Protein AF-A0A6M1RFV3-F1 (afdb_monomer_lite)

Sequence (97 aa):
MGEEIVVNHGAMGSIVDVLLKGVREMDGALDELERYILNLQENFTGEAANAYNQAQAKWNGTIRELGAALDRSSRFVNESQARMHDADMRGAGGFGG

InterPro domains:
  IPR010310 Type VII secretion system ESAT-6-like [PF06013] (5-88)
  IPR010310 Type VII secretion system ESAT-6-like [TIGR03930] (5-92)
  IPR036689 ESAT-6-like superfamily [SSF140453] (5-95)

Structure (mmCIF, N/CA/C/O backbone):
data_AF-A0A6M1RFV3-F1
#
_entry.id   AF-A0A6M1RFV3-F1
#
loop_
_atom_site.group_PDB
_atom_site.id
_atom_site.type_symbol
_atom_site.label_atom_id
_atom_site.label_alt_id
_atom_site.label_comp_id
_atom_site.label_asym_id
_atom_site.label_entity_id
_atom_site.label_seq_id
_atom_site.pdbx_PDB_ins_code
_atom_site.Cartn_x
_atom_site.Cartn_y
_atom_site.Cartn_z
_atom_site.occupancy
_atom_site.B_iso_or_equiv
_atom_site.auth_seq_id
_atom_site.auth_comp_id
_atom_site.auth_asym_id
_atom_site.auth_atom_id
_atom_site.pdbx_PDB_model_num
ATOM 1 N N . MET A 1 1 ? 29.561 -7.070 -25.325 1.00 53.62 1 MET A N 1
ATOM 2 C CA . MET A 1 1 ? 28.995 -6.395 -24.134 1.00 5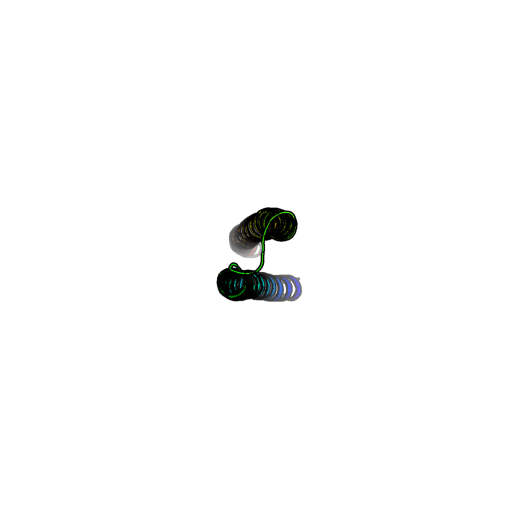3.62 1 MET A CA 1
ATOM 3 C C . MET A 1 1 ? 27.458 -6.507 -24.072 1.00 53.62 1 MET A C 1
ATOM 5 O O . MET A 1 1 ? 26.830 -5.634 -23.498 1.00 53.62 1 MET A O 1
ATOM 9 N N . GLY A 1 2 ? 26.831 -7.553 -24.636 1.00 54.62 2 GLY A N 1
ATOM 10 C CA . GLY A 1 2 ? 25.359 -7.684 -24.649 1.00 54.62 2 GLY A CA 1
ATOM 11 C C . GLY A 1 2 ? 24.784 -8.535 -23.510 1.00 54.62 2 GLY A C 1
ATOM 12 O O . GLY A 1 2 ? 23.673 -8.292 -23.058 1.00 54.62 2 GLY A O 1
ATOM 13 N N . GLU A 1 3 ? 25.551 -9.499 -23.000 1.00 55.34 3 GLU A N 1
ATOM 14 C CA . GLU A 1 3 ? 25.041 -10.500 -22.051 1.00 55.34 3 GLU A CA 1
ATOM 15 C C . GLU A 1 3 ? 24.773 -9.929 -20.649 1.00 55.34 3 GLU A C 1
ATOM 17 O O . GLU A 1 3 ? 23.767 -10.247 -20.023 1.00 55.34 3 GLU A O 1
ATOM 22 N N . GLU A 1 4 ? 25.617 -9.004 -20.186 1.00 53.47 4 GLU A N 1
ATOM 23 C CA . GLU A 1 4 ? 25.480 -8.361 -18.872 1.00 53.47 4 GLU A CA 1
ATOM 24 C C . GLU A 1 4 ? 24.244 -7.453 -18.786 1.00 53.47 4 GLU A C 1
ATOM 26 O O . GLU A 1 4 ? 23.591 -7.380 -17.745 1.00 53.47 4 GLU A O 1
ATOM 31 N N . ILE A 1 5 ? 23.872 -6.810 -19.897 1.00 54.69 5 ILE A N 1
ATOM 32 C CA . ILE A 1 5 ? 22.722 -5.905 -19.941 1.00 54.69 5 ILE A CA 1
ATOM 33 C C . ILE A 1 5 ? 21.412 -6.709 -19.942 1.00 54.69 5 ILE A C 1
ATOM 35 O O . ILE A 1 5 ? 20.509 -6.410 -19.166 1.00 54.69 5 ILE A O 1
ATOM 39 N N . VAL A 1 6 ? 21.318 -7.794 -20.718 1.00 57.16 6 VAL A N 1
ATOM 40 C CA . VAL A 1 6 ? 20.109 -8.643 -20.759 1.00 57.16 6 VAL A CA 1
ATOM 41 C C . VAL A 1 6 ? 19.832 -9.308 -19.404 1.00 57.16 6 VAL A C 1
ATOM 43 O O . VAL A 1 6 ? 18.688 -9.320 -18.942 1.00 57.16 6 VAL A O 1
ATOM 46 N N . VAL A 1 7 ? 20.872 -9.807 -18.725 1.00 58.28 7 VAL A N 1
ATOM 47 C CA . VAL A 1 7 ? 20.745 -10.426 -17.393 1.00 58.28 7 VAL A CA 1
ATOM 48 C C . VAL A 1 7 ? 20.276 -9.410 -16.344 1.00 58.28 7 VAL A C 1
ATOM 50 O O . VAL A 1 7 ? 19.396 -9.716 -15.537 1.00 58.28 7 VAL A O 1
ATOM 53 N N . ASN A 1 8 ? 20.800 -8.182 -16.385 1.00 60.22 8 ASN A N 1
ATOM 54 C CA . ASN A 1 8 ? 20.413 -7.110 -15.463 1.00 60.22 8 ASN A CA 1
ATOM 55 C C . ASN A 1 8 ? 18.932 -6.704 -15.638 1.00 60.22 8 ASN A C 1
ATOM 57 O O . ASN A 1 8 ? 18.206 -6.501 -14.664 1.00 60.22 8 ASN A O 1
ATOM 61 N N . HIS A 1 9 ? 18.431 -6.692 -16.875 1.00 57.97 9 HIS A N 1
ATOM 62 C CA . HIS A 1 9 ? 17.032 -6.374 -17.174 1.00 57.97 9 HIS A CA 1
ATOM 63 C C . HIS A 1 9 ? 16.036 -7.450 -16.710 1.00 57.97 9 HIS A C 1
ATOM 65 O O . HIS A 1 9 ? 15.004 -7.111 -16.125 1.00 57.97 9 HIS A O 1
ATOM 71 N N . GLY A 1 10 ? 16.345 -8.736 -16.915 1.00 61.62 10 GLY A N 1
ATOM 72 C CA . GLY A 1 10 ? 15.511 -9.835 -16.408 1.00 61.62 10 GLY A CA 1
ATOM 73 C C . GLY A 1 10 ? 15.419 -9.837 -14.878 1.00 61.62 10 GLY A C 1
ATOM 74 O O . GLY A 1 10 ? 14.339 -10.020 -14.312 1.00 61.62 10 GLY A O 1
ATOM 75 N N . ALA A 1 11 ? 16.534 -9.539 -14.204 1.00 64.06 11 ALA A N 1
ATOM 76 C CA . ALA A 1 11 ? 16.570 -9.385 -12.754 1.00 64.06 11 ALA A CA 1
ATOM 77 C C . ALA A 1 11 ? 15.728 -8.186 -12.272 1.00 64.06 11 ALA A C 1
ATOM 79 O O . ALA A 1 11 ? 14.998 -8.315 -11.289 1.00 64.06 11 ALA A O 1
ATOM 80 N N . MET A 1 12 ? 15.757 -7.047 -12.978 1.00 64.31 12 MET A N 1
ATOM 81 C CA . MET A 1 12 ? 14.936 -5.877 -12.632 1.00 64.31 12 MET A CA 1
ATOM 82 C C . MET A 1 12 ? 13.431 -6.128 -12.781 1.00 64.31 12 MET A C 1
ATOM 84 O O . MET A 1 12 ? 12.673 -5.754 -11.886 1.00 64.31 12 MET A O 1
ATOM 88 N N . GLY A 1 13 ? 12.990 -6.794 -13.855 1.00 68.31 13 GLY A N 1
ATOM 89 C CA . GLY A 1 13 ? 11.583 -7.187 -14.010 1.00 68.31 13 GLY A CA 1
ATOM 90 C C . GLY A 1 13 ? 11.110 -8.089 -12.864 1.00 68.31 13 GLY A C 1
ATOM 91 O O . GLY A 1 13 ? 10.084 -7.823 -12.239 1.00 68.31 13 GLY A O 1
ATOM 92 N N . SER A 1 14 ? 11.927 -9.083 -12.500 1.00 70.88 14 SER A N 1
ATOM 93 C CA . SER A 1 14 ? 11.629 -9.980 -11.379 1.00 70.88 14 SER A CA 1
ATOM 94 C C . SER A 1 14 ? 11.548 -9.254 -10.030 1.00 70.88 14 SER A C 1
ATOM 96 O O . SER A 1 14 ? 10.735 -9.635 -9.190 1.00 70.88 14 SER A O 1
ATOM 98 N N . ILE A 1 15 ? 12.365 -8.222 -9.797 1.00 70.00 15 ILE A N 1
ATOM 99 C CA . ILE A 1 15 ? 12.323 -7.425 -8.560 1.00 70.00 15 ILE A CA 1
ATOM 100 C C . ILE A 1 15 ? 11.031 -6.604 -8.484 1.00 70.00 15 ILE A C 1
ATOM 102 O O . ILE A 1 15 ? 10.414 -6.546 -7.421 1.00 70.00 15 ILE A O 1
ATOM 106 N N . VAL A 1 16 ? 10.586 -6.006 -9.594 1.00 73.75 16 VAL A N 1
ATOM 107 C CA . VAL A 1 16 ? 9.316 -5.260 -9.644 1.00 73.75 16 VAL A CA 1
ATOM 108 C C . VAL A 1 16 ? 8.136 -6.171 -9.304 1.00 73.75 16 VAL A C 1
ATOM 110 O O . VAL A 1 16 ? 7.302 -5.795 -8.480 1.00 73.75 16 VAL A O 1
ATOM 113 N N . ASP A 1 17 ? 8.092 -7.384 -9.853 1.00 77.00 17 ASP A N 1
ATOM 114 C CA . ASP A 1 17 ? 7.025 -8.349 -9.560 1.00 77.00 17 ASP A CA 1
ATOM 115 C C . ASP A 1 17 ? 7.016 -8.794 -8.092 1.00 77.00 17 ASP A C 1
ATOM 117 O O . ASP A 1 17 ? 5.951 -8.875 -7.470 1.00 77.00 17 ASP A O 1
ATOM 121 N N . VAL A 1 18 ? 8.197 -9.034 -7.510 1.00 78.69 18 VAL A N 1
ATOM 122 C CA . VAL A 1 18 ? 8.346 -9.352 -6.081 1.00 78.69 18 VAL A CA 1
ATOM 123 C C . VAL A 1 18 ? 7.846 -8.198 -5.214 1.00 78.69 18 VAL A C 1
ATOM 125 O O . VAL A 1 18 ? 7.113 -8.425 -4.252 1.00 78.69 18 VAL A O 1
ATOM 128 N N . LEU A 1 19 ? 8.181 -6.958 -5.568 1.00 74.25 19 LEU A N 1
ATOM 129 C CA . LEU A 1 19 ? 7.742 -5.781 -4.823 1.00 74.25 19 LEU A CA 1
ATOM 130 C C . LEU A 1 19 ? 6.227 -5.556 -4.951 1.00 74.25 19 LEU A C 1
ATOM 132 O O . LEU A 1 19 ? 5.568 -5.291 -3.948 1.00 74.25 19 LEU A O 1
ATOM 136 N N . LEU A 1 20 ? 5.643 -5.741 -6.140 1.00 77.94 20 LEU A N 1
ATOM 137 C CA . LEU A 1 20 ? 4.188 -5.685 -6.345 1.00 77.94 20 LEU A CA 1
ATOM 138 C C . LEU A 1 20 ? 3.451 -6.789 -5.581 1.00 77.94 20 LEU A C 1
ATOM 140 O O . LEU A 1 20 ? 2.327 -6.596 -5.115 1.00 77.94 20 LEU A O 1
ATOM 144 N N . LYS A 1 21 ? 4.056 -7.973 -5.464 1.00 83.00 21 LYS A N 1
ATOM 145 C CA . LYS A 1 21 ? 3.533 -9.047 -4.619 1.00 83.00 21 LYS A CA 1
ATOM 146 C C . LYS A 1 21 ? 3.578 -8.649 -3.140 1.00 83.00 21 LYS A C 1
ATOM 148 O O . LYS A 1 21 ? 2.548 -8.748 -2.484 1.00 83.00 21 LYS A O 1
ATOM 153 N N . GLY A 1 22 ? 4.700 -8.112 -2.661 1.00 77.50 22 GLY A N 1
ATOM 154 C CA . GLY A 1 22 ? 4.838 -7.632 -1.283 1.00 77.50 22 GLY A CA 1
ATOM 155 C C . GLY A 1 22 ? 3.840 -6.526 -0.923 1.00 77.50 22 GLY A C 1
ATOM 156 O O . GLY A 1 22 ? 3.247 -6.567 0.148 1.00 77.50 22 GLY A O 1
ATOM 157 N N . VAL A 1 23 ? 3.574 -5.586 -1.839 1.00 78.50 23 VAL A N 1
ATOM 158 C CA . VAL A 1 23 ? 2.533 -4.555 -1.655 1.00 78.50 23 VAL A CA 1
ATOM 159 C C . VAL A 1 23 ? 1.152 -5.180 -1.451 1.00 78.50 23 VAL A C 1
ATOM 161 O O . VAL A 1 23 ? 0.432 -4.782 -0.541 1.00 78.50 23 VAL A O 1
ATOM 164 N N . ARG A 1 24 ? 0.784 -6.174 -2.269 1.00 81.50 24 ARG A N 1
ATOM 165 C CA . ARG A 1 24 ? -0.513 -6.866 -2.155 1.00 81.50 24 ARG A CA 1
ATOM 166 C C . ARG A 1 24 ? -0.630 -7.687 -0.873 1.00 81.50 24 ARG A C 1
ATOM 168 O O . ARG A 1 24 ? -1.703 -7.744 -0.286 1.00 81.50 24 ARG A O 1
ATOM 175 N N . GLU A 1 25 ? 0.459 -8.314 -0.440 1.00 83.25 25 GLU A N 1
ATOM 176 C CA . GLU A 1 25 ? 0.500 -9.036 0.837 1.00 83.25 25 GLU A CA 1
ATOM 177 C C . GLU A 1 25 ? 0.342 -8.082 2.028 1.00 83.25 25 GLU A C 1
ATOM 179 O O . GLU A 1 25 ? -0.386 -8.400 2.966 1.00 83.25 25 GLU A O 1
ATOM 184 N N . MET A 1 26 ? 0.960 -6.894 1.973 1.00 75.94 26 MET A N 1
ATOM 185 C CA . MET A 1 26 ? 0.760 -5.856 2.988 1.00 75.94 26 MET A CA 1
ATOM 186 C C . MET A 1 26 ? -0.693 -5.381 3.031 1.00 75.94 26 MET A C 1
ATOM 188 O O . MET A 1 26 ? -1.248 -5.276 4.118 1.00 75.94 26 MET A O 1
ATOM 192 N N . ASP A 1 27 ? -1.316 -5.146 1.876 1.00 81.06 27 ASP A N 1
ATOM 193 C CA . ASP A 1 27 ? -2.727 -4.748 1.783 1.00 81.06 27 ASP A CA 1
ATOM 194 C C . ASP A 1 27 ? -3.646 -5.794 2.445 1.00 81.06 27 ASP A C 1
ATOM 196 O O . ASP A 1 27 ? -4.425 -5.480 3.342 1.00 81.06 27 ASP A O 1
ATOM 200 N N . GLY A 1 28 ? -3.452 -7.078 2.119 1.00 84.31 28 GLY A N 1
ATOM 201 C CA . GLY A 1 28 ? -4.229 -8.170 2.714 1.00 84.31 28 GLY A CA 1
ATOM 202 C C . GLY A 1 28 ? -4.034 -8.333 4.228 1.00 84.31 28 GLY A C 1
ATOM 203 O O . GLY A 1 28 ? -4.996 -8.615 4.945 1.00 84.31 28 GLY A O 1
ATOM 204 N N . ALA A 1 29 ? -2.814 -8.126 4.735 1.00 80.94 29 ALA A N 1
ATOM 205 C CA . ALA A 1 29 ? -2.543 -8.158 6.173 1.00 80.94 29 ALA A CA 1
ATOM 206 C C . ALA A 1 29 ? -3.239 -7.006 6.920 1.00 80.94 29 ALA A C 1
ATOM 208 O O . ALA A 1 29 ? -3.644 -7.161 8.074 1.00 80.94 29 ALA A O 1
ATOM 209 N N . LEU A 1 30 ? -3.405 -5.853 6.268 1.00 79.12 30 LEU A N 1
ATOM 210 C CA . LEU A 1 30 ? -4.085 -4.693 6.842 1.00 79.12 30 LEU A CA 1
ATOM 211 C C . LEU A 1 30 ? -5.602 -4.871 6.848 1.00 79.12 30 LEU A C 1
ATOM 213 O O . LEU A 1 30 ? -6.231 -4.545 7.853 1.00 79.12 30 LEU A O 1
ATOM 217 N N . ASP A 1 31 ? -6.168 -5.484 5.810 1.00 83.56 31 ASP A N 1
ATOM 218 C CA . ASP A 1 31 ? -7.577 -5.895 5.791 1.00 83.56 31 ASP A CA 1
ATOM 219 C C . ASP A 1 31 ? -7.895 -6.925 6.889 1.00 83.56 31 ASP A C 1
ATOM 221 O O . ASP A 1 31 ? -8.995 -6.969 7.449 1.00 83.56 31 ASP A O 1
ATOM 225 N N . GLU A 1 32 ? -6.953 -7.821 7.190 1.00 84.50 32 GLU A N 1
ATOM 226 C CA . GLU A 1 32 ? -7.084 -8.762 8.305 1.00 84.50 32 GLU A CA 1
ATOM 227 C C . GLU A 1 32 ? -7.016 -8.044 9.659 1.00 84.50 32 GLU A C 1
ATOM 229 O O . GLU A 1 32 ? -7.867 -8.278 10.522 1.00 84.50 32 GLU A O 1
ATOM 234 N N . LEU A 1 33 ? -6.069 -7.115 9.819 1.00 77.88 33 LEU A N 1
ATOM 235 C CA . LEU A 1 33 ? -5.946 -6.285 11.015 1.00 77.88 33 LEU A CA 1
ATOM 236 C C . LEU A 1 33 ? -7.218 -5.457 11.266 1.00 77.88 33 LEU A C 1
ATOM 238 O O . LEU A 1 33 ? -7.708 -5.407 12.394 1.00 77.88 33 LEU A O 1
ATOM 242 N N . GLU A 1 34 ? -7.778 -4.835 10.226 1.00 78.19 34 GLU A N 1
ATOM 243 C CA . GLU A 1 34 ? -9.014 -4.052 10.307 1.00 78.19 34 GLU A CA 1
ATOM 244 C C . GLU A 1 34 ? -10.199 -4.917 10.746 1.00 78.19 34 GLU A C 1
ATOM 246 O O . GLU A 1 34 ? -10.925 -4.543 11.668 1.00 78.19 34 GLU A O 1
ATOM 251 N N . ARG A 1 35 ? -10.346 -6.125 10.190 1.00 82.81 35 ARG A N 1
ATOM 252 C CA . ARG A 1 35 ? -11.374 -7.081 10.637 1.00 82.81 35 ARG A CA 1
ATOM 253 C C . ARG A 1 35 ? -11.215 -7.471 12.105 1.00 82.81 35 ARG A C 1
ATOM 255 O O . ARG A 1 35 ? -12.214 -7.561 12.820 1.00 82.81 35 ARG A O 1
ATOM 262 N N . TYR A 1 36 ? -9.982 -7.677 12.561 1.00 79.25 36 TYR A N 1
ATOM 263 C CA . TYR A 1 36 ? -9.700 -8.018 13.956 1.00 79.25 36 TYR A CA 1
ATOM 264 C C . TYR A 1 36 ? -10.075 -6.870 14.905 1.00 79.25 36 TYR A C 1
ATOM 266 O O . TYR A 1 36 ? -10.653 -7.086 15.969 1.00 79.25 36 TYR A O 1
ATOM 274 N N . ILE A 1 37 ? -9.802 -5.632 14.493 1.00 74.50 37 ILE A N 1
ATOM 275 C CA . ILE A 1 37 ? -10.092 -4.430 15.280 1.00 74.50 37 ILE A CA 1
ATOM 276 C C . ILE A 1 37 ? -11.586 -4.111 15.299 1.00 74.50 37 ILE A C 1
ATOM 278 O O . ILE A 1 37 ? -12.104 -3.775 16.361 1.00 74.50 37 ILE A O 1
ATOM 282 N N . LEU A 1 38 ? -12.300 -4.289 14.184 1.00 75.25 38 LEU A N 1
ATOM 283 C CA . LEU A 1 38 ? -13.761 -4.165 14.137 1.00 75.25 38 LEU A CA 1
ATOM 284 C C . LEU A 1 38 ? -14.449 -5.151 15.092 1.00 75.25 38 LEU A C 1
ATOM 286 O O . LEU A 1 38 ? -15.440 -4.804 15.727 1.00 75.25 38 LEU A O 1
ATOM 290 N N . ASN A 1 39 ? -13.903 -6.361 15.253 1.00 76.56 39 ASN A N 1
ATOM 291 C CA . ASN A 1 39 ? -14.421 -7.333 16.219 1.00 76.56 39 ASN A CA 1
ATOM 292 C C . ASN A 1 39 ? -14.160 -6.910 17.679 1.00 76.56 39 ASN A C 1
ATOM 294 O O . ASN A 1 39 ? -14.986 -7.137 18.556 1.00 76.56 39 ASN A O 1
ATOM 298 N N . LEU A 1 40 ? -13.033 -6.241 17.934 1.00 71.75 40 LEU A N 1
ATOM 299 C CA . LEU A 1 40 ? -12.658 -5.717 19.251 1.00 71.75 40 LEU A CA 1
ATOM 300 C C . LEU A 1 40 ? -13.250 -4.332 19.554 1.00 71.75 40 LEU A C 1
ATOM 302 O O . LEU A 1 40 ? -13.056 -3.817 20.6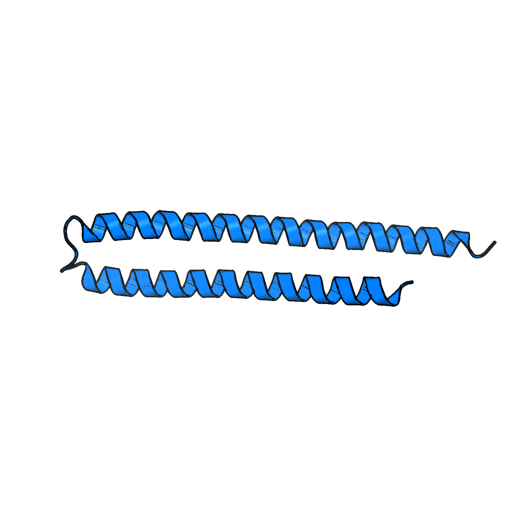57 1.00 71.75 40 LEU A O 1
ATOM 306 N N . GLN A 1 41 ? -13.966 -3.727 18.602 1.00 63.31 41 GLN A N 1
ATOM 307 C CA . GLN A 1 41 ? -14.436 -2.343 18.663 1.00 63.31 41 GLN A CA 1
ATOM 308 C C . GLN A 1 41 ? -15.404 -2.089 19.828 1.00 63.31 41 GLN A C 1
ATOM 310 O O . GLN A 1 41 ? -15.415 -0.984 20.366 1.00 63.31 41 GLN A O 1
ATOM 315 N N . GLU A 1 42 ? -16.126 -3.115 20.299 1.00 64.56 42 GLU A N 1
ATOM 316 C CA . GLU A 1 42 ? -16.934 -3.035 21.529 1.00 64.56 42 GLU A CA 1
ATOM 317 C C . GLU A 1 42 ? -16.097 -2.697 22.780 1.00 64.56 42 GLU A C 1
ATOM 319 O O . GLU A 1 42 ? -16.634 -2.157 23.744 1.00 64.56 42 GLU A O 1
ATOM 324 N N . ASN A 1 43 ? -14.781 -2.951 22.763 1.00 64.56 43 ASN A N 1
ATOM 325 C CA . ASN A 1 43 ? -13.855 -2.680 23.870 1.00 64.56 43 ASN A CA 1
ATOM 326 C C . ASN A 1 43 ? -12.815 -1.575 23.567 1.00 64.56 43 ASN A C 1
ATOM 328 O O . ASN A 1 43 ? -12.068 -1.173 24.459 1.00 64.56 43 ASN A O 1
ATOM 332 N N . PHE A 1 44 ? -12.747 -1.062 22.332 1.00 64.88 44 PHE A N 1
ATOM 333 C CA . PHE A 1 44 ? -11.772 -0.051 21.892 1.00 64.88 44 PHE A CA 1
ATOM 334 C C . PHE A 1 44 ? -12.385 1.361 21.925 1.00 64.88 44 PHE A C 1
ATOM 336 O O . PHE A 1 44 ? -12.798 1.906 20.903 1.00 64.88 44 PHE A O 1
ATOM 343 N N . THR A 1 45 ? -12.440 1.997 23.099 1.00 69.44 45 THR A N 1
ATOM 344 C CA . THR A 1 45 ? -12.933 3.385 23.222 1.00 69.44 45 THR A CA 1
ATOM 345 C C . THR A 1 45 ? -11.809 4.396 23.452 1.00 69.44 45 THR A C 1
ATOM 347 O O . THR A 1 45 ? -10.858 4.127 24.183 1.00 69.44 45 THR A O 1
ATOM 350 N N . GLY A 1 46 ? -11.948 5.594 22.875 1.00 74.06 46 GLY A N 1
ATOM 351 C CA . GLY A 1 46 ? -11.086 6.744 23.163 1.00 74.06 46 GLY A CA 1
ATOM 352 C C . GLY A 1 46 ? -9.736 6.707 22.442 1.00 74.06 46 GLY A C 1
ATOM 353 O O . GLY A 1 46 ? -9.664 6.814 21.218 1.00 74.06 46 GLY A O 1
ATOM 354 N N . GLU A 1 47 ? -8.653 6.602 23.208 1.00 72.69 47 GLU A N 1
ATOM 355 C CA . GLU A 1 47 ? -7.272 6.742 22.724 1.00 72.69 47 GLU A CA 1
ATOM 356 C C . GLU A 1 47 ? -6.864 5.624 21.755 1.00 72.69 47 GLU A C 1
ATOM 358 O O . GLU A 1 47 ? -6.190 5.875 20.756 1.00 72.69 47 GLU A O 1
ATOM 363 N N . ALA A 1 48 ? -7.363 4.408 21.982 1.00 72.81 48 ALA A N 1
ATOM 364 C CA . ALA A 1 48 ? -7.060 3.249 21.152 1.00 72.81 48 ALA A CA 1
ATOM 365 C C . ALA A 1 48 ? -7.673 3.357 19.740 1.00 72.81 48 ALA A C 1
ATOM 367 O O . ALA A 1 48 ? -7.030 3.001 18.753 1.00 72.81 48 ALA A O 1
ATOM 368 N N . ALA A 1 49 ? -8.876 3.933 19.624 1.00 74.81 49 ALA A N 1
ATOM 369 C CA . ALA A 1 49 ? -9.503 4.219 18.333 1.00 74.81 49 ALA A CA 1
ATOM 370 C C . ALA A 1 49 ? -8.743 5.315 17.562 1.00 74.81 49 ALA A C 1
ATOM 372 O O . ALA A 1 49 ? -8.548 5.211 16.352 1.00 74.81 49 ALA A O 1
ATOM 373 N N . ASN A 1 50 ? -8.254 6.348 18.255 1.00 80.75 50 ASN A N 1
ATOM 374 C CA . ASN A 1 50 ? -7.438 7.397 17.635 1.00 80.75 50 ASN A CA 1
ATOM 375 C C . ASN A 1 50 ? -6.071 6.882 17.165 1.00 80.75 50 ASN A C 1
ATOM 377 O O . ASN A 1 50 ? -5.637 7.229 16.065 1.00 80.75 50 ASN A O 1
ATOM 381 N N . ALA A 1 51 ? -5.407 6.047 17.969 1.00 79.62 51 ALA A N 1
ATOM 382 C CA . ALA A 1 51 ? -4.144 5.415 17.598 1.00 79.62 51 ALA A CA 1
ATOM 383 C C . ALA A 1 51 ? -4.312 4.505 16.373 1.00 79.62 51 ALA A C 1
ATOM 385 O O . ALA A 1 51 ? -3.490 4.554 15.457 1.00 79.62 51 ALA A O 1
ATOM 386 N N . TYR A 1 52 ? -5.410 3.743 16.318 1.00 78.88 52 TYR A N 1
ATOM 387 C CA . TYR A 1 52 ? -5.761 2.940 15.152 1.00 78.88 52 TYR A CA 1
ATOM 388 C C . TYR A 1 52 ? -5.957 3.798 13.901 1.00 78.88 52 TYR A C 1
ATOM 390 O O . TYR A 1 52 ? -5.275 3.565 12.911 1.00 78.88 52 TYR A O 1
ATOM 398 N N . ASN A 1 53 ? -6.810 4.826 13.950 1.00 81.25 53 ASN A N 1
ATOM 399 C CA . ASN A 1 53 ? -7.069 5.689 12.793 1.00 81.25 53 ASN A CA 1
ATOM 400 C C . ASN A 1 53 ? -5.785 6.356 12.263 1.00 81.25 53 ASN A C 1
ATOM 402 O O . ASN A 1 53 ? -5.594 6.479 11.052 1.00 81.25 53 ASN A O 1
ATOM 406 N N . GLN A 1 54 ? -4.874 6.764 13.156 1.00 85.25 54 GLN A N 1
ATOM 407 C CA . GLN A 1 54 ? -3.572 7.313 12.761 1.00 85.25 54 GLN A CA 1
ATOM 408 C C . GLN A 1 54 ? -2.679 6.269 12.098 1.00 85.25 54 GLN A C 1
ATOM 410 O O . GLN A 1 54 ? -2.072 6.550 11.062 1.00 85.25 54 GLN A O 1
ATOM 415 N N . ALA A 1 55 ? -2.594 5.073 12.681 1.00 80.38 55 ALA A N 1
ATOM 416 C CA . ALA A 1 55 ? -1.853 3.977 12.080 1.00 80.38 55 ALA A CA 1
ATOM 417 C C . ALA A 1 55 ? -2.444 3.639 10.701 1.00 80.38 55 ALA A C 1
ATOM 419 O O . ALA A 1 55 ? -1.684 3.539 9.737 1.00 80.38 55 ALA A O 1
ATOM 420 N N . GLN A 1 56 ? -3.778 3.613 10.591 1.00 81.19 56 GLN A N 1
ATOM 421 C CA . GLN A 1 56 ? -4.509 3.331 9.361 1.00 81.19 56 GLN A CA 1
ATOM 422 C C . GLN A 1 56 ? -4.205 4.314 8.251 1.00 81.19 56 GLN A C 1
ATOM 424 O O . GLN A 1 56 ? -3.821 3.927 7.147 1.00 81.19 56 GLN A O 1
ATOM 429 N N . ALA A 1 57 ? -4.294 5.603 8.557 1.00 85.94 57 ALA A N 1
ATOM 430 C CA . ALA A 1 57 ? -3.921 6.642 7.615 1.00 85.94 57 ALA A CA 1
ATOM 431 C C . ALA A 1 57 ? -2.450 6.520 7.181 1.00 85.94 57 ALA A C 1
ATOM 433 O O . ALA A 1 57 ? -2.142 6.674 5.997 1.00 85.94 57 ALA A O 1
ATOM 434 N N . LYS A 1 58 ? -1.545 6.210 8.120 1.00 83.94 58 LYS A N 1
ATOM 435 C CA . LYS A 1 58 ? -0.109 6.105 7.848 1.00 83.94 58 LYS A CA 1
ATOM 436 C C . LYS A 1 58 ? 0.214 4.946 6.910 1.00 83.94 58 LYS A C 1
ATOM 438 O O . LYS A 1 58 ? 0.866 5.176 5.894 1.00 83.94 58 LYS A O 1
ATOM 443 N N . TRP A 1 59 ? -0.238 3.728 7.213 1.00 77.88 59 TRP A N 1
ATOM 444 C CA . TRP A 1 59 ? 0.077 2.576 6.364 1.00 77.88 59 TRP A CA 1
ATOM 445 C C . TRP A 1 59 ? -0.572 2.698 4.982 1.00 77.88 59 TRP A C 1
ATOM 447 O O . TRP A 1 59 ? 0.084 2.407 3.983 1.00 77.88 59 TRP A O 1
ATOM 457 N N . ASN A 1 60 ? -1.802 3.226 4.901 1.00 82.56 60 ASN A N 1
ATOM 458 C CA . ASN A 1 60 ? -2.489 3.458 3.628 1.00 82.56 60 ASN A CA 1
ATOM 459 C C . ASN A 1 60 ? -1.730 4.474 2.765 1.00 82.56 60 ASN A C 1
ATOM 461 O O . ASN A 1 60 ? -1.626 4.308 1.549 1.00 82.56 60 ASN A O 1
ATOM 465 N N . GLY A 1 61 ? -1.174 5.518 3.388 1.00 85.19 61 GLY A N 1
ATOM 466 C CA . GLY A 1 61 ? -0.292 6.472 2.718 1.00 85.19 61 GLY A CA 1
ATOM 467 C C . GLY A 1 61 ? 0.969 5.800 2.174 1.00 85.19 61 GLY A C 1
ATOM 468 O O . GLY A 1 61 ? 1.260 5.907 0.984 1.00 85.19 61 GLY A O 1
ATOM 469 N N . THR A 1 62 ? 1.672 5.043 3.018 1.00 81.69 62 THR A N 1
ATOM 470 C CA . THR A 1 62 ? 2.921 4.367 2.642 1.00 81.69 62 THR A CA 1
ATOM 471 C C . THR A 1 62 ? 2.725 3.338 1.525 1.00 81.69 62 THR A C 1
ATOM 473 O O . THR A 1 62 ? 3.542 3.283 0.610 1.00 81.69 62 THR A O 1
ATOM 476 N N . ILE A 1 63 ? 1.637 2.563 1.536 1.00 79.38 63 ILE A N 1
ATOM 477 C CA . ILE A 1 63 ? 1.330 1.602 0.462 1.00 79.38 63 ILE A CA 1
ATOM 478 C C . ILE A 1 63 ? 1.072 2.308 -0.865 1.00 79.38 63 ILE A C 1
ATOM 480 O O . ILE A 1 63 ? 1.575 1.873 -1.903 1.00 79.38 63 ILE A O 1
ATOM 484 N N . ARG A 1 64 ? 0.329 3.420 -0.848 1.00 84.38 64 ARG A N 1
ATOM 485 C CA . ARG A 1 64 ? 0.084 4.216 -2.058 1.00 84.38 64 ARG A CA 1
ATOM 486 C C . ARG A 1 64 ? 1.378 4.789 -2.622 1.00 84.38 64 ARG A C 1
ATOM 488 O O . ARG A 1 64 ? 1.592 4.726 -3.831 1.00 84.38 64 ARG A O 1
ATOM 495 N N . GLU A 1 65 ? 2.245 5.318 -1.763 1.00 85.69 65 GLU A N 1
ATOM 496 C CA . GLU A 1 65 ? 3.559 5.824 -2.169 1.00 85.69 65 GLU A CA 1
ATOM 497 C C . GLU A 1 65 ? 4.442 4.715 -2.743 1.00 85.69 65 GLU A C 1
ATOM 499 O O . GLU A 1 65 ? 5.051 4.902 -3.798 1.00 85.69 65 GLU A O 1
ATOM 504 N N . LEU A 1 66 ? 4.462 3.545 -2.099 1.00 82.00 66 LEU A N 1
ATOM 505 C CA . LEU A 1 66 ? 5.213 2.383 -2.561 1.00 82.00 66 LEU A CA 1
ATOM 506 C C . LEU A 1 66 ? 4.703 1.913 -3.930 1.00 82.00 66 LEU A C 1
ATOM 508 O O . LEU A 1 66 ? 5.494 1.760 -4.857 1.00 82.00 66 LEU A O 1
ATOM 512 N N . GLY A 1 67 ? 3.387 1.779 -4.104 1.00 81.62 67 GLY A N 1
ATOM 513 C CA . GLY A 1 67 ? 2.775 1.442 -5.390 1.00 81.62 67 GLY A CA 1
ATOM 514 C C . GLY A 1 67 ? 3.112 2.454 -6.490 1.00 81.62 67 GLY A C 1
ATOM 515 O O . GLY A 1 67 ? 3.497 2.064 -7.592 1.00 81.62 67 GLY A O 1
ATOM 516 N N . ALA A 1 68 ? 3.055 3.754 -6.185 1.00 84.38 68 ALA A N 1
ATOM 517 C CA . ALA A 1 68 ? 3.416 4.808 -7.131 1.00 84.38 68 ALA A CA 1
ATOM 518 C C . ALA A 1 68 ? 4.907 4.780 -7.509 1.00 84.38 68 ALA A C 1
ATOM 520 O O . ALA A 1 68 ? 5.256 5.022 -8.667 1.00 84.38 68 ALA A O 1
ATOM 521 N N . ALA A 1 69 ? 5.795 4.485 -6.556 1.00 82.69 69 ALA A N 1
ATOM 522 C CA . ALA A 1 69 ? 7.223 4.334 -6.816 1.00 82.69 69 ALA A CA 1
ATOM 523 C C . ALA A 1 69 ? 7.505 3.118 -7.712 1.00 82.69 69 ALA A C 1
ATOM 525 O O . ALA A 1 69 ? 8.286 3.224 -8.657 1.00 82.69 69 ALA A O 1
ATOM 526 N N . LEU A 1 70 ? 6.831 1.991 -7.466 1.00 80.75 70 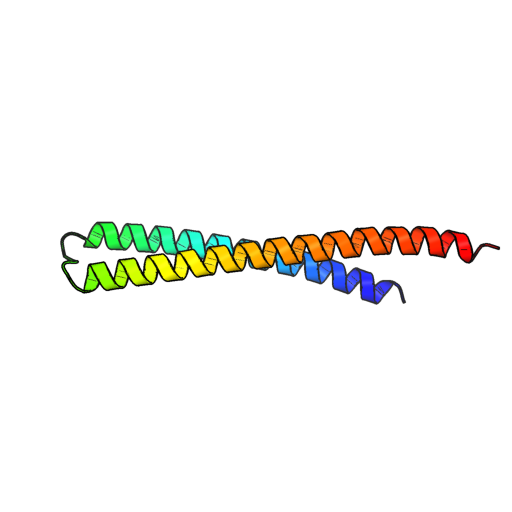LEU A N 1
ATOM 527 C CA . LEU A 1 70 ? 6.972 0.777 -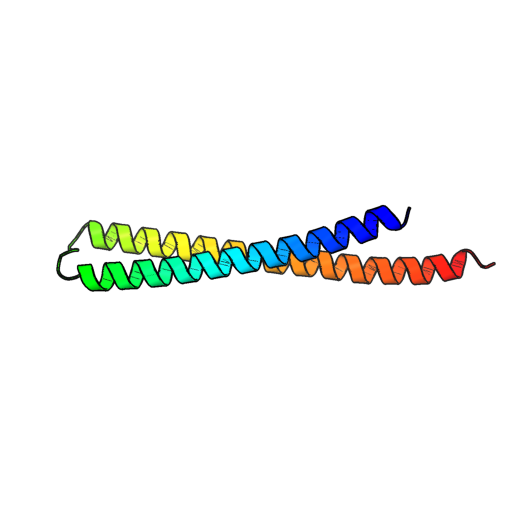8.272 1.00 80.75 70 LEU A CA 1
ATOM 528 C C . LEU A 1 70 ? 6.450 0.952 -9.694 1.00 80.75 70 LEU A C 1
ATOM 530 O O . LEU A 1 70 ? 7.130 0.553 -10.637 1.00 80.75 70 LEU A O 1
ATOM 534 N N . ASP A 1 71 ? 5.292 1.588 -9.867 1.00 80.31 71 ASP A N 1
ATOM 535 C CA . ASP A 1 71 ? 4.755 1.908 -11.193 1.00 80.31 71 ASP A CA 1
ATOM 536 C C . ASP A 1 71 ? 5.726 2.807 -11.977 1.00 80.31 71 ASP A C 1
ATOM 538 O O . ASP A 1 71 ? 6.025 2.555 -13.146 1.00 80.31 71 ASP A O 1
ATOM 542 N N . ARG A 1 72 ? 6.317 3.806 -11.311 1.00 83.31 72 ARG A N 1
ATOM 543 C CA . ARG A 1 72 ? 7.319 4.690 -11.921 1.00 83.31 72 ARG A CA 1
ATOM 544 C C . ARG A 1 72 ? 8.589 3.931 -12.324 1.00 83.31 72 ARG A C 1
ATOM 546 O O . ARG A 1 72 ? 9.076 4.127 -13.437 1.00 83.31 72 ARG A O 1
ATOM 553 N N . SER A 1 73 ? 9.087 3.039 -11.467 1.00 76.75 73 SER A N 1
ATOM 554 C CA . SER A 1 73 ? 10.236 2.175 -11.774 1.00 76.75 73 SER A CA 1
ATOM 555 C C . SER A 1 73 ? 9.940 1.208 -12.923 1.00 76.75 73 SER A C 1
ATOM 557 O O . SER A 1 73 ? 10.761 1.067 -13.825 1.00 76.75 73 SER A O 1
ATOM 559 N N . SER A 1 74 ? 8.751 0.600 -12.953 1.00 74.06 74 SER A N 1
ATOM 560 C CA . SER A 1 74 ? 8.316 -0.286 -14.041 1.00 74.06 74 SER A CA 1
ATOM 561 C C . SER A 1 74 ? 8.294 0.439 -15.389 1.00 74.06 74 SER A C 1
ATOM 563 O O . SER A 1 74 ? 8.839 -0.049 -16.382 1.00 74.06 74 SER A O 1
ATOM 565 N N . ARG A 1 75 ? 7.738 1.658 -15.427 1.00 80.56 75 ARG A N 1
ATOM 566 C CA . ARG A 1 75 ? 7.743 2.502 -16.632 1.00 80.56 75 ARG A CA 1
ATOM 567 C C . ARG A 1 75 ? 9.158 2.843 -17.082 1.00 80.56 75 ARG A C 1
ATOM 569 O O . ARG A 1 75 ? 9.444 2.729 -18.268 1.00 80.56 75 ARG A O 1
ATOM 576 N N . PHE A 1 76 ? 10.043 3.196 -16.151 1.00 78.69 76 PHE A N 1
ATOM 577 C CA . PHE A 1 76 ? 11.440 3.501 -16.462 1.00 78.69 76 PHE A CA 1
ATOM 578 C C . PHE A 1 76 ? 12.179 2.295 -17.065 1.00 78.69 76 PHE A C 1
ATOM 580 O O . PHE A 1 76 ? 12.889 2.439 -18.062 1.00 78.69 76 PHE A O 1
ATOM 587 N N . VAL A 1 77 ? 11.977 1.094 -16.512 1.00 75.19 77 VAL A N 1
ATOM 588 C CA . VAL A 1 77 ? 12.577 -0.145 -17.034 1.00 75.19 77 VAL A CA 1
ATOM 589 C C . VAL A 1 77 ? 12.036 -0.472 -18.429 1.00 75.19 77 VAL A C 1
ATOM 591 O O . VAL A 1 77 ? 12.814 -0.805 -19.322 1.00 75.19 77 VAL A O 1
ATOM 594 N N . ASN A 1 78 ? 10.728 -0.336 -18.659 1.00 74.56 78 ASN A N 1
ATOM 595 C CA . ASN A 1 78 ? 10.122 -0.542 -19.981 1.00 74.56 78 ASN A CA 1
ATOM 596 C C . ASN A 1 78 ? 10.592 0.487 -21.019 1.00 74.56 78 ASN A C 1
ATOM 598 O O . ASN A 1 78 ? 10.897 0.133 -22.156 1.00 74.56 78 ASN A O 1
ATOM 602 N N . GLU A 1 79 ? 10.701 1.756 -20.635 1.00 79.00 79 GLU A N 1
ATOM 603 C CA . GLU A 1 79 ? 11.198 2.806 -21.524 1.00 79.00 79 GLU A CA 1
ATOM 604 C C . GLU A 1 79 ? 12.674 2.589 -21.883 1.00 79.00 79 GLU A C 1
ATOM 606 O O . GLU A 1 79 ? 13.071 2.753 -23.039 1.00 79.00 79 GLU A O 1
ATOM 611 N N . SER A 1 80 ? 13.480 2.156 -20.912 1.00 69.31 80 SER A N 1
ATOM 612 C CA . SER A 1 80 ? 14.884 1.800 -21.132 1.00 69.31 80 SER A CA 1
ATOM 613 C C . SER A 1 80 ? 15.015 0.622 -22.101 1.00 69.31 80 SER A C 1
ATOM 615 O O . SER A 1 80 ? 15.847 0.671 -23.004 1.00 69.31 80 SER A O 1
ATOM 617 N N . GLN A 1 81 ? 14.145 -0.390 -21.988 1.00 64.12 81 GLN A N 1
ATOM 618 C CA . GLN A 1 81 ? 14.082 -1.506 -22.940 1.00 64.12 81 GLN A CA 1
ATOM 619 C C . GLN A 1 81 ? 13.756 -1.040 -24.364 1.00 64.12 81 GLN A C 1
ATOM 621 O O . GLN A 1 81 ? 14.452 -1.421 -25.304 1.00 64.12 81 GLN A O 1
ATOM 626 N N . ALA A 1 82 ? 12.740 -0.186 -24.532 1.00 72.31 82 ALA A N 1
ATOM 627 C CA . ALA A 1 82 ? 12.344 0.314 -25.848 1.00 72.31 82 ALA A CA 1
ATOM 628 C C . ALA A 1 82 ? 13.471 1.115 -26.520 1.00 72.31 82 ALA A C 1
ATOM 630 O O . ALA A 1 82 ? 13.780 0.895 -27.689 1.00 72.31 82 ALA A O 1
ATOM 631 N N . ARG A 1 83 ? 14.135 2.001 -25.764 1.00 70.56 83 ARG A N 1
ATOM 632 C CA . ARG A 1 83 ? 15.267 2.801 -26.263 1.00 70.56 83 ARG A CA 1
ATOM 633 C C . ARG A 1 83 ? 16.463 1.935 -26.656 1.00 70.56 83 ARG A C 1
ATOM 635 O O . ARG A 1 83 ? 17.150 2.264 -27.619 1.00 70.56 83 ARG A O 1
ATOM 642 N N . MET A 1 84 ? 16.714 0.851 -25.926 1.00 62.56 84 MET A N 1
ATOM 643 C CA . MET A 1 84 ? 17.847 -0.032 -26.188 1.00 62.56 84 MET A CA 1
ATOM 644 C C . MET A 1 84 ? 17.609 -0.935 -27.399 1.00 62.56 84 MET A C 1
ATOM 646 O O . MET A 1 84 ? 18.486 -1.030 -28.246 1.00 62.56 84 MET A O 1
ATOM 650 N N . HIS A 1 85 ? 16.408 -1.500 -27.550 1.00 66.38 85 HIS A N 1
ATOM 651 C CA . HIS A 1 85 ? 16.033 -2.250 -28.753 1.00 66.38 85 HIS A CA 1
ATOM 652 C C . HIS A 1 85 ? 16.148 -1.378 -30.017 1.00 66.38 85 HIS A C 1
ATOM 654 O O . HIS A 1 85 ? 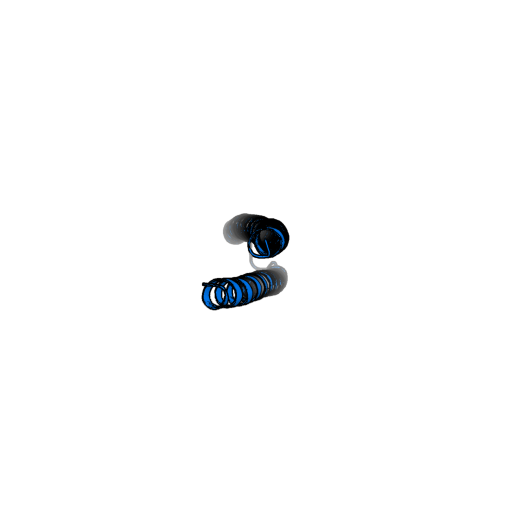16.680 -1.802 -31.042 1.00 66.38 85 HIS A O 1
ATOM 660 N N . ASP A 1 86 ? 15.726 -0.116 -29.924 1.00 70.38 86 ASP A N 1
ATOM 661 C CA . ASP A 1 86 ? 15.909 0.877 -30.982 1.00 70.38 86 ASP A CA 1
ATOM 662 C C . ASP A 1 86 ? 17.382 1.192 -31.277 1.00 70.38 86 ASP A C 1
ATOM 664 O O . ASP A 1 86 ? 17.741 1.424 -32.434 1.00 70.38 86 ASP A O 1
ATOM 668 N N . ALA A 1 87 ? 18.231 1.241 -30.247 1.00 66.75 87 ALA A N 1
ATOM 669 C CA . ALA A 1 87 ? 19.664 1.477 -30.391 1.00 66.75 87 ALA A CA 1
ATOM 670 C C . ALA A 1 87 ? 20.383 0.264 -31.001 1.00 66.75 87 ALA A C 1
ATOM 672 O O . ALA A 1 87 ? 21.212 0.450 -31.888 1.00 66.75 87 ALA A O 1
ATOM 673 N N . ASP A 1 88 ? 20.019 -0.955 -30.601 1.00 66.00 88 ASP A N 1
ATOM 674 C CA . ASP A 1 88 ? 20.552 -2.201 -31.155 1.00 66.00 88 ASP A CA 1
ATOM 675 C C . ASP A 1 88 ? 20.161 -2.366 -32.627 1.00 66.00 88 ASP A C 1
ATOM 677 O O . ASP A 1 88 ? 21.022 -2.659 -33.455 1.00 66.00 88 ASP A O 1
ATOM 681 N N . MET A 1 89 ? 18.904 -2.089 -33.001 1.00 66.00 89 MET A N 1
ATOM 682 C CA . MET A 1 89 ? 18.480 -2.101 -34.410 1.00 66.00 89 MET A CA 1
ATOM 683 C C . MET A 1 89 ? 19.256 -1.083 -35.257 1.00 66.00 89 MET A C 1
ATOM 685 O O . MET A 1 89 ? 19.655 -1.381 -36.384 1.00 66.00 89 MET A O 1
ATOM 689 N N . ARG A 1 90 ? 19.505 0.116 -34.717 1.00 65.69 90 ARG A N 1
ATOM 690 C CA . ARG A 1 90 ? 20.284 1.157 -35.408 1.00 65.69 90 ARG A CA 1
ATOM 691 C C . ARG A 1 90 ? 21.774 0.820 -35.481 1.00 65.69 90 ARG A C 1
ATOM 693 O O . ARG A 1 90 ? 22.396 1.069 -36.510 1.00 65.69 90 ARG A O 1
ATOM 700 N N . GLY A 1 91 ? 22.341 0.240 -34.426 1.00 58.94 91 GLY A N 1
ATOM 701 C CA . GLY A 1 91 ? 23.735 -0.196 -34.370 1.00 58.94 91 GLY A CA 1
ATOM 702 C C . GLY A 1 91 ? 24.012 -1.384 -35.291 1.00 58.94 91 GLY A C 1
ATOM 703 O O . GLY A 1 91 ? 24.993 -1.368 -36.030 1.00 58.94 91 GLY A O 1
ATOM 704 N N . ALA A 1 92 ? 23.113 -2.371 -35.332 1.00 57.94 92 ALA A N 1
ATOM 705 C CA . ALA A 1 92 ? 23.201 -3.520 -36.234 1.00 57.94 92 ALA A CA 1
ATOM 706 C C . ALA A 1 92 ? 23.162 -3.114 -37.720 1.00 57.94 92 ALA A C 1
ATOM 708 O O . ALA A 1 92 ? 23.827 -3.741 -38.541 1.00 57.94 92 ALA A O 1
ATOM 709 N N . GLY A 1 93 ? 22.454 -2.033 -38.067 1.00 58.78 93 GLY A N 1
ATOM 710 C CA . GLY A 1 93 ? 22.483 -1.452 -39.415 1.00 58.78 93 GLY A CA 1
ATOM 711 C C . GLY A 1 93 ? 23.773 -0.692 -39.762 1.00 58.78 93 GLY A C 1
ATOM 712 O O . GLY A 1 93 ? 24.029 -0.451 -40.938 1.00 58.78 93 GLY A O 1
ATOM 713 N N . GLY A 1 94 ? 24.586 -0.313 -38.769 1.00 57.91 94 GLY A N 1
ATOM 714 C CA . GLY A 1 94 ? 25.796 0.501 -38.946 1.00 57.91 94 GLY A CA 1
ATOM 715 C C . GLY A 1 94 ? 27.112 -0.279 -39.040 1.00 57.91 94 GLY A C 1
ATOM 716 O O . GLY A 1 94 ? 28.085 0.258 -39.555 1.00 57.91 94 GLY A O 1
ATOM 717 N N . PHE A 1 95 ? 27.159 -1.535 -38.584 1.00 60.06 95 PHE A N 1
ATOM 718 C CA . PHE A 1 95 ? 28.368 -2.380 -38.632 1.00 60.06 95 PHE A CA 1
ATOM 719 C C . PHE A 1 95 ? 28.433 -3.324 -39.850 1.00 60.06 95 PHE A C 1
ATOM 721 O O . PHE A 1 95 ? 29.341 -4.147 -39.938 1.00 60.06 95 PHE A O 1
ATOM 728 N N . GLY A 1 96 ? 27.474 -3.226 -40.777 1.00 54.25 96 GLY A N 1
ATOM 729 C CA . GLY A 1 96 ? 27.398 -4.042 -41.997 1.00 54.25 96 GLY A CA 1
ATOM 730 C C . GLY A 1 96 ? 27.850 -3.347 -43.289 1.00 54.25 96 GLY A C 1
ATOM 731 O O . GLY A 1 96 ? 27.522 -3.850 -44.362 1.00 54.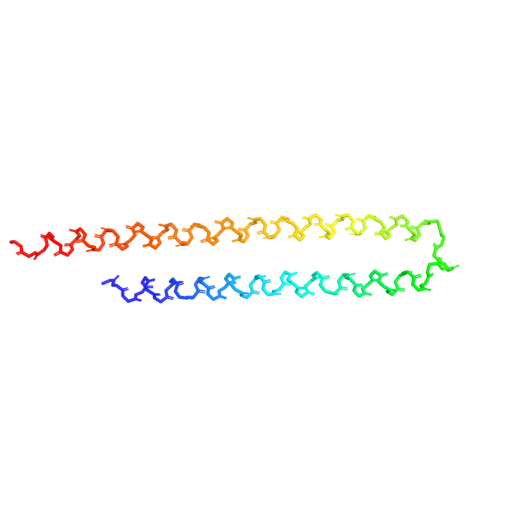25 96 GLY A O 1
ATOM 732 N N . GLY A 1 97 ? 28.536 -2.200 -43.202 1.00 45.09 97 GLY A N 1
ATOM 733 C CA . GLY A 1 97 ? 29.049 -1.427 -44.344 1.00 45.09 97 GLY A CA 1
ATOM 734 C C . GLY A 1 97 ? 30.566 -1.334 -44.362 1.00 45.09 97 GLY A C 1
ATOM 735 O O . GLY A 1 97 ? 31.145 -1.155 -43.268 1.00 45.09 97 GLY A O 1
#

Foldseek 3Di:
DPPVVVVVLVVLVVVLVVLVVVLVVLVVVVVVVVVVCVVCVVVQDDPNVVVVVVVVVVSVVVSVVSVVVSVVSVVVSVVVVVVVVVVVVVVVVVVPD

Secondary structure (DSSP, 8-state):
--HHHHHHHHHHHHHHHHHHHHHHHHHHHHHHHHHHHHHHTTT--THHHHHHHHHHHHHHHHHHHHHHHHHHHHHHHHHHHHHHHHHHHHHHTTS--

pLDDT: mean 72.76, std 9.72, range [45.09, 85.94]

Organism: NCBI:txid2711220

Radius of gyration: 22.4 Å; chains: 1; bounding box: 46×18×68 Å